Protein AF-S0G4G0-F1 (afdb_monomer_lite)

pLDDT: mean 76.52, std 15.81, range [44.81, 96.12]

Secondary structure (DSSP, 8-state):
---HHHHHHHHHHHHT-GGGGPEEEEEE-TTSPPPEEEEEEEEET----TTS-----TTEEEEEEEE---SS--TTS---EEEEEEETTTS-S--TT-EEEETTEEEEEEEE---

Structure (mmCIF, N/CA/C/O backbone):
data_AF-S0G4G0-F1
#
_entry.id   AF-S0G4G0-F1
#
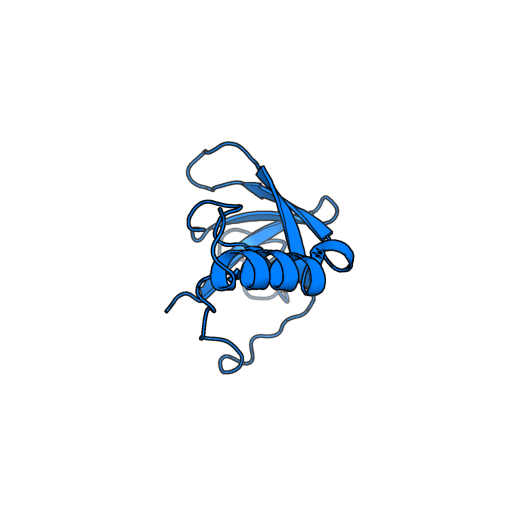loop_
_atom_site.group_PDB
_atom_site.id
_atom_site.type_symbol
_atom_site.label_atom_id
_atom_site.label_alt_id
_atom_site.label_comp_id
_atom_site.label_asym_id
_atom_site.label_entity_id
_atom_site.label_seq_id
_atom_site.pdbx_PDB_ins_code
_atom_site.Cartn_x
_atom_site.Cartn_y
_atom_site.Cartn_z
_atom_site.occupancy
_atom_site.B_iso_or_equiv
_atom_site.auth_seq_id
_atom_site.auth_comp_id
_atom_site.auth_asym_id
_atom_site.auth_atom_id
_atom_site.pdbx_PDB_model_num
ATOM 1 N N . MET 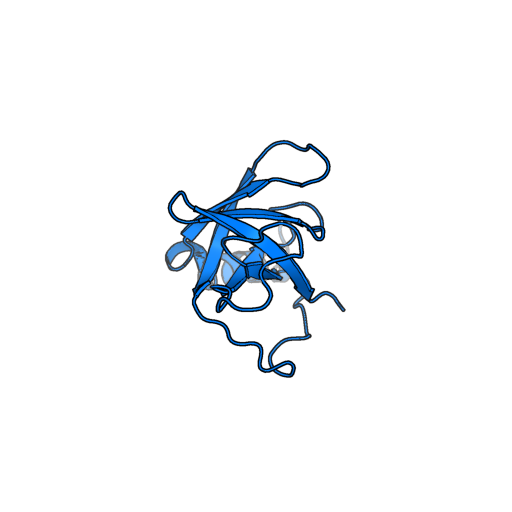A 1 1 ? -26.631 2.347 25.047 1.00 54.78 1 MET A N 1
ATOM 2 C CA . MET A 1 1 ? -25.494 2.506 25.974 1.00 54.78 1 MET A CA 1
ATOM 3 C C . MET A 1 1 ? -24.354 1.708 25.389 1.00 54.78 1 MET A C 1
ATOM 5 O O . MET A 1 1 ? -24.471 0.492 25.351 1.00 54.78 1 MET A O 1
ATOM 9 N N . THR A 1 2 ? -23.330 2.378 24.870 1.00 65.75 2 THR A N 1
ATOM 10 C CA . THR A 1 2 ? -22.043 1.736 24.590 1.00 65.75 2 THR A CA 1
ATOM 11 C C . THR A 1 2 ? -21.446 1.284 25.916 1.00 65.75 2 THR A C 1
ATOM 13 O O . THR A 1 2 ? -21.584 1.955 26.944 1.00 65.75 2 THR A O 1
ATOM 16 N N . THR A 1 3 ? -20.868 0.093 25.934 1.00 85.62 3 THR A N 1
ATOM 17 C CA . THR A 1 3 ? -20.201 -0.423 27.127 1.00 85.62 3 THR A CA 1
ATOM 18 C C . THR A 1 3 ? -18.926 0.375 27.389 1.00 85.62 3 THR A C 1
ATOM 20 O O . THR A 1 3 ? -18.316 0.917 26.471 1.00 85.62 3 THR A O 1
ATOM 23 N N . PHE A 1 4 ? -18.478 0.421 28.646 1.00 80.25 4 PHE A N 1
ATOM 24 C CA . PHE A 1 4 ? -17.215 1.071 29.018 1.00 80.25 4 PHE A CA 1
ATOM 25 C C . PHE A 1 4 ? -16.028 0.581 28.168 1.00 80.25 4 PHE A C 1
ATOM 27 O O . PHE A 1 4 ? -15.158 1.364 27.804 1.00 80.25 4 PHE A O 1
ATOM 34 N N . LYS A 1 5 ? -16.035 -0.701 27.783 1.00 79.06 5 LYS A N 1
ATOM 35 C CA . LYS A 1 5 ? -15.021 -1.300 26.911 1.00 79.06 5 LYS A CA 1
ATOM 36 C C . LYS A 1 5 ? -15.055 -0.735 25.484 1.00 79.06 5 LYS A C 1
ATOM 38 O O . LYS A 1 5 ? -14.002 -0.443 24.935 1.00 79.06 5 LYS A O 1
ATOM 43 N N . GLU A 1 6 ? -16.240 -0.567 24.900 1.00 80.12 6 GLU A N 1
ATOM 44 C CA . GLU A 1 6 ? -16.403 0.023 23.560 1.00 80.12 6 GLU A CA 1
ATOM 45 C C . GLU A 1 6 ? -16.025 1.507 23.551 1.00 80.12 6 GLU A C 1
ATOM 47 O O . GLU A 1 6 ? -15.373 1.969 22.620 1.00 80.12 6 GLU A O 1
ATOM 52 N N . GLN A 1 7 ? -16.377 2.234 24.617 1.00 79.31 7 GLN A N 1
ATOM 53 C CA . GLN A 1 7 ? -16.004 3.638 24.782 1.00 79.31 7 GLN A CA 1
ATOM 54 C C . GLN A 1 7 ? -14.482 3.802 24.905 1.00 79.31 7 GLN A C 1
ATOM 56 O O . GLN A 1 7 ? -13.902 4.627 24.213 1.00 79.31 7 GLN A O 1
ATOM 61 N N . MET A 1 8 ? -13.823 2.968 25.719 1.00 81.06 8 MET A N 1
ATOM 62 C CA . MET A 1 8 ? -12.362 2.982 25.837 1.00 81.06 8 MET A CA 1
ATOM 63 C C . MET A 1 8 ? -11.659 2.653 24.520 1.00 81.06 8 MET A C 1
ATOM 65 O O . MET A 1 8 ? -10.597 3.202 24.256 1.00 81.06 8 MET A O 1
ATOM 69 N N . GLN A 1 9 ? -12.215 1.751 23.710 1.00 73.00 9 GLN A N 1
ATOM 70 C CA . GLN A 1 9 ? -11.608 1.392 22.433 1.00 73.00 9 GLN A CA 1
ATOM 71 C C . GLN A 1 9 ? -11.713 2.535 21.418 1.00 73.00 9 GLN A C 1
ATOM 73 O O . GLN A 1 9 ? -10.710 2.877 20.806 1.00 73.00 9 GLN A O 1
ATOM 78 N N . LEU A 1 10 ? -12.872 3.194 21.334 1.00 71.06 10 LEU A N 1
ATOM 79 C CA . LEU A 1 10 ? -13.044 4.415 20.540 1.00 71.06 10 LEU A CA 1
ATOM 80 C C . LEU A 1 10 ? -12.107 5.540 20.990 1.00 71.06 10 LEU A C 1
ATOM 82 O O . LEU A 1 10 ? -11.496 6.199 20.156 1.00 71.06 10 LEU A O 1
ATOM 86 N N . ASP A 1 11 ? -11.972 5.748 22.299 1.00 68.88 11 ASP A N 1
ATOM 87 C CA . ASP A 1 11 ? -11.104 6.800 22.826 1.00 68.88 11 ASP A CA 1
ATOM 88 C C . ASP A 1 11 ? -9.626 6.492 22.525 1.00 68.88 11 ASP A C 1
ATOM 90 O O . ASP A 1 11 ? -8.887 7.375 22.095 1.00 68.88 11 ASP A O 1
ATOM 94 N N . LEU A 1 12 ? -9.186 5.238 22.682 1.00 70.12 12 LEU A N 1
ATOM 95 C CA . LEU A 1 12 ? -7.827 4.824 22.316 1.00 70.12 12 LEU A CA 1
ATOM 96 C C . LEU A 1 12 ? -7.573 4.945 20.807 1.00 70.12 12 LEU A C 1
ATOM 98 O O . LEU A 1 12 ? -6.496 5.396 20.427 1.00 70.12 12 LEU A O 1
ATOM 102 N N . ASP A 1 13 ? -8.550 4.616 19.960 1.00 63.50 13 ASP A N 1
ATOM 103 C CA . ASP A 1 13 ? -8.443 4.781 18.504 1.00 63.50 13 ASP A CA 1
ATOM 104 C C . ASP A 1 13 ? -8.250 6.256 18.110 1.00 63.50 13 ASP A C 1
ATOM 106 O O . ASP A 1 13 ? -7.511 6.544 17.174 1.00 63.50 13 ASP A O 1
ATOM 110 N N . VAL A 1 14 ? -8.845 7.199 18.855 1.00 63.81 14 VAL A N 1
ATOM 111 C CA . VAL A 1 14 ? -8.632 8.646 18.664 1.00 63.81 14 VAL A CA 1
ATOM 112 C C . V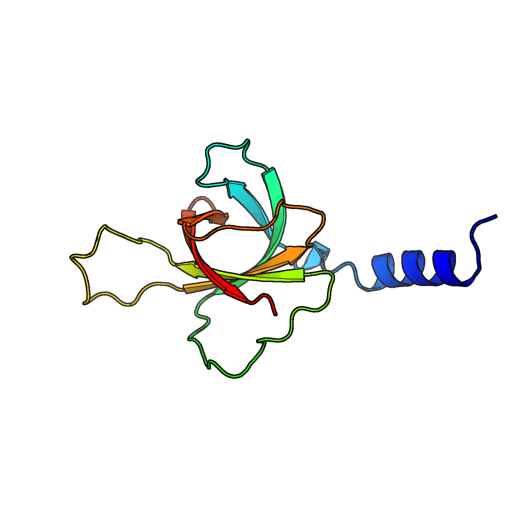AL A 1 14 ? -7.251 9.087 19.160 1.00 63.81 14 VAL A C 1
ATOM 114 O O . VAL A 1 14 ? -6.586 9.878 18.496 1.00 63.81 14 VAL A O 1
ATOM 117 N N . PHE A 1 15 ? -6.790 8.587 20.312 1.00 53.50 15 PHE A N 1
ATOM 118 C CA . PHE A 1 15 ? -5.473 8.945 20.864 1.00 53.50 15 PHE A CA 1
ATOM 119 C C . PHE A 1 15 ? -4.292 8.370 20.069 1.00 53.50 15 PHE A C 1
ATOM 121 O O . PHE A 1 15 ? -3.203 8.941 20.108 1.00 53.50 15 PHE A O 1
ATOM 128 N N . PHE A 1 16 ? -4.494 7.257 19.363 1.00 53.50 16 PHE A N 1
ATOM 129 C CA . PHE A 1 16 ? -3.498 6.635 18.488 1.00 53.50 16 PHE A CA 1
ATOM 130 C C . PHE A 1 16 ? -3.784 6.861 17.002 1.00 53.50 16 PHE A C 1
ATOM 132 O O . PHE A 1 16 ? -3.204 6.162 16.163 1.00 53.50 16 PHE A O 1
ATOM 139 N N . ASP A 1 17 ? -4.638 7.829 16.656 1.00 57.53 17 ASP A N 1
ATOM 140 C CA . ASP A 1 17 ? -4.848 8.206 15.265 1.00 57.53 17 ASP A CA 1
ATOM 141 C C . ASP A 1 17 ? -3.572 8.852 14.705 1.00 57.53 17 ASP A C 1
ATOM 143 O O . ASP A 1 17 ? -3.336 10.055 14.772 1.00 57.53 17 ASP A O 1
ATOM 147 N N . THR A 1 18 ? -2.712 8.003 14.150 1.00 58.22 18 THR A N 1
ATOM 148 C CA . THR A 1 18 ? -1.469 8.386 13.471 1.00 58.22 18 THR A CA 1
ATOM 149 C C . THR A 1 18 ? -1.726 9.056 12.117 1.00 58.22 18 THR A C 1
ATOM 151 O O . THR A 1 18 ? -0.781 9.250 11.353 1.00 58.22 18 THR A O 1
ATOM 154 N N . SER A 1 19 ? -2.976 9.440 11.813 1.00 57.59 19 SER A N 1
ATOM 155 C CA . SER A 1 19 ? -3.352 10.165 10.598 1.00 57.59 19 SER A CA 1
ATOM 156 C C . SER A 1 19 ? -2.564 11.461 10.391 1.00 57.59 19 SER A C 1
ATOM 158 O O . SER A 1 19 ? -2.317 11.825 9.245 1.00 57.59 19 SER A O 1
ATOM 160 N N . GLU A 1 20 ? -2.079 12.112 11.457 1.00 60.53 20 GLU A N 1
ATOM 161 C CA . GLU A 1 20 ? -1.201 13.290 11.345 1.00 60.53 20 GLU A CA 1
ATOM 162 C C . GLU A 1 20 ? 0.180 12.977 10.735 1.00 60.53 20 GLU A C 1
ATOM 164 O O . GLU A 1 20 ? 0.808 13.843 10.128 1.00 60.53 20 GLU A O 1
ATOM 169 N N . PHE A 1 21 ? 0.638 11.728 10.856 1.00 68.38 21 PHE A N 1
ATOM 170 C CA . PHE A 1 21 ? 1.865 11.215 10.241 1.00 68.38 21 PHE A CA 1
ATOM 171 C C . PHE A 1 21 ? 1.579 10.413 8.966 1.00 68.38 21 PHE A C 1
ATOM 173 O O . PHE A 1 21 ? 2.510 9.911 8.331 1.00 68.38 21 PHE A O 1
ATOM 180 N N . ALA A 1 22 ? 0.303 10.259 8.600 1.00 77.81 22 ALA A N 1
ATOM 181 C CA . ALA A 1 22 ? -0.106 9.504 7.434 1.00 77.81 22 ALA A CA 1
ATOM 182 C C . ALA A 1 22 ? -0.128 10.393 6.187 1.00 77.81 22 ALA A C 1
ATOM 184 O O . ALA A 1 22 ? -0.688 11.488 6.158 1.00 77.81 22 ALA A O 1
ATOM 185 N N . THR A 1 23 ? 0.449 9.880 5.111 1.00 86.00 23 THR A N 1
ATOM 186 C CA . THR A 1 23 ? 0.333 10.447 3.774 1.00 86.00 23 THR A CA 1
ATOM 187 C C . THR A 1 23 ? -0.938 9.920 3.116 1.00 86.00 23 THR A C 1
ATOM 189 O O . THR A 1 23 ? -1.259 8.736 3.211 1.00 86.00 23 THR A O 1
ATOM 192 N N . SER A 1 24 ? -1.669 10.795 2.428 1.00 91.44 24 SER A N 1
ATOM 193 C CA . SER A 1 24 ? -2.797 10.382 1.592 1.00 91.44 24 SER A CA 1
ATOM 194 C C . SER A 1 24 ? -2.269 9.695 0.334 1.00 91.44 24 SER A C 1
ATOM 196 O O . SER A 1 24 ? -1.570 10.320 -0.466 1.00 91.44 24 SER A O 1
ATOM 198 N N . VAL A 1 25 ? -2.583 8.412 0.166 1.00 93.12 25 VAL A N 1
ATOM 199 C CA . VAL A 1 25 ? -2.154 7.600 -0.979 1.00 93.12 25 VAL A CA 1
ATOM 200 C C . VAL A 1 25 ? -3.363 7.029 -1.704 1.00 93.12 25 VAL A C 1
ATOM 202 O O . VAL A 1 25 ? -4.422 6.831 -1.111 1.00 93.12 25 VAL A O 1
ATOM 205 N N . VAL A 1 26 ? -3.212 6.735 -2.994 1.00 96.12 26 VAL A N 1
ATOM 206 C CA . VAL A 1 26 ? -4.282 6.112 -3.787 1.00 96.12 26 VAL A CA 1
ATOM 207 C C . VAL A 1 26 ? -3.956 4.647 -4.016 1.00 96.12 26 VAL A C 1
ATOM 209 O O . VAL A 1 26 ? -3.039 4.332 -4.769 1.00 96.12 26 VAL A O 1
ATOM 212 N N . TYR A 1 27 ? -4.714 3.757 -3.390 1.00 94.81 27 TYR A N 1
ATOM 213 C CA . TYR A 1 27 ? -4.647 2.320 -3.626 1.00 94.81 27 TYR A CA 1
ATOM 214 C C . TYR A 1 27 ? -5.467 1.944 -4.867 1.00 94.81 27 TYR A C 1
ATOM 216 O O . TYR A 1 27 ? -6.615 2.364 -4.999 1.00 94.81 27 TYR A O 1
ATOM 224 N N . THR A 1 28 ? -4.893 1.154 -5.775 1.00 95.25 28 THR A N 1
ATOM 225 C CA . THR A 1 28 ? -5.562 0.648 -6.984 1.00 95.25 28 THR A CA 1
ATOM 226 C C . THR A 1 28 ? -5.384 -0.872 -7.086 1.00 95.25 28 THR A C 1
ATOM 228 O O . THR A 1 28 ? -4.252 -1.340 -7.257 1.00 95.25 28 THR A O 1
ATOM 231 N N . PRO A 1 29 ? -6.473 -1.660 -7.012 1.00 93.06 29 PRO A N 1
ATOM 232 C CA . PRO A 1 29 ? -6.407 -3.109 -7.180 1.00 93.06 29 PRO A CA 1
ATOM 233 C C . PRO A 1 29 ? -6.003 -3.504 -8.605 1.00 93.06 29 PRO A C 1
ATOM 235 O O . PRO A 1 29 ? -6.600 -3.048 -9.582 1.00 93.06 29 PRO A O 1
ATOM 238 N N . ALA A 1 30 ? -5.068 -4.443 -8.746 1.00 88.69 30 ALA A N 1
ATOM 239 C CA . ALA A 1 30 ? -4.676 -4.996 -10.044 1.00 88.69 30 ALA A CA 1
ATOM 240 C C . ALA A 1 30 ? -5.792 -5.827 -10.701 1.00 88.69 30 ALA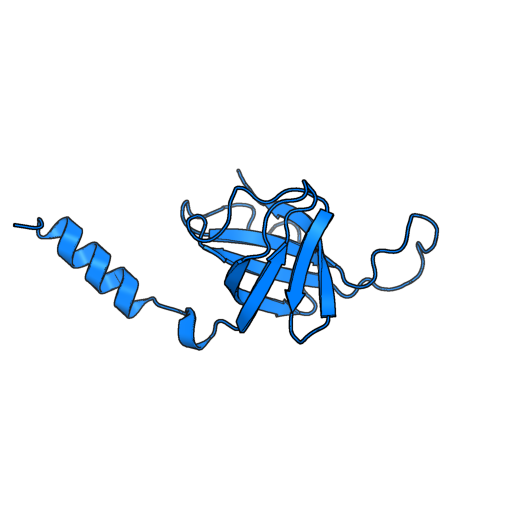 A C 1
ATOM 242 O O . ALA A 1 30 ? -5.782 -6.040 -11.913 1.00 88.69 30 ALA A O 1
ATOM 243 N N . SER A 1 31 ? -6.765 -6.289 -9.912 1.00 87.69 31 SER A N 1
ATOM 244 C CA . SER A 1 31 ? -7.943 -7.029 -10.374 1.00 87.69 31 SER A CA 1
ATOM 245 C C . SER A 1 31 ? -8.978 -6.167 -11.113 1.00 87.69 31 SER A C 1
ATOM 247 O O . SER A 1 31 ? -9.936 -6.721 -11.649 1.00 87.69 31 SER A O 1
ATOM 249 N N . GLY A 1 32 ? -8.784 -4.841 -11.181 1.00 80.50 32 GLY A N 1
ATOM 250 C CA . GLY A 1 32 ? -9.672 -3.921 -11.900 1.00 80.50 32 GLY A CA 1
ATOM 251 C C . GLY A 1 32 ? -10.792 -3.314 -11.050 1.00 80.50 32 GLY A C 1
ATOM 252 O O . GLY A 1 32 ? -11.865 -3.039 -11.581 1.00 80.50 32 GLY A O 1
ATOM 253 N N . GLY A 1 33 ? -10.564 -3.135 -9.745 1.00 82.62 33 GLY A N 1
ATOM 254 C CA . GLY A 1 33 ? -11.470 -2.402 -8.854 1.00 82.62 33 GLY A CA 1
ATOM 255 C C . GLY A 1 33 ? -11.266 -0.883 -8.897 1.00 82.62 33 GLY A C 1
ATOM 256 O O . GLY A 1 33 ? -10.289 -0.393 -9.466 1.00 82.62 33 GLY A O 1
ATOM 257 N N . ASP A 1 34 ? -12.183 -0.147 -8.266 1.00 90.56 34 ASP A N 1
ATOM 258 C CA . ASP A 1 34 ? -12.072 1.307 -8.136 1.00 90.56 34 ASP A CA 1
ATOM 259 C C . ASP A 1 34 ? -10.882 1.693 -7.253 1.00 90.56 34 ASP A C 1
ATOM 261 O O . ASP A 1 34 ? -10.586 1.048 -6.242 1.00 90.56 34 ASP A O 1
ATOM 265 N N . ALA A 1 35 ? -10.203 2.771 -7.638 1.00 92.75 35 ALA A N 1
ATOM 266 C CA . ALA A 1 35 ? -9.126 3.335 -6.845 1.00 92.75 35 ALA A CA 1
ATOM 267 C C . ALA A 1 35 ? -9.686 4.009 -5.582 1.00 92.75 35 ALA A C 1
ATOM 269 O O . ALA A 1 35 ? -10.670 4.749 -5.646 1.00 92.75 35 ALA A O 1
ATOM 270 N N . VAL A 1 36 ? -9.041 3.781 -4.438 1.00 93.94 36 VAL A N 1
ATOM 271 C CA . VAL A 1 36 ? -9.467 4.305 -3.135 1.00 93.94 36 VAL A CA 1
ATOM 272 C C . VAL A 1 36 ? -8.348 5.135 -2.525 1.00 93.94 36 VAL A C 1
ATOM 274 O O . VAL A 1 36 ? -7.206 4.689 -2.426 1.00 93.94 36 VAL A O 1
ATOM 277 N N . THR A 1 37 ? -8.683 6.346 -2.089 1.00 94.50 37 THR A N 1
ATOM 278 C CA . THR A 1 37 ? -7.761 7.205 -1.342 1.00 94.50 37 THR A CA 1
ATOM 279 C C . THR A 1 37 ? -7.785 6.822 0.130 1.00 94.50 37 THR A C 1
ATOM 281 O O . THR A 1 37 ? -8.839 6.881 0.765 1.00 94.50 37 THR A O 1
ATOM 284 N N . VAL A 1 38 ? -6.629 6.452 0.676 1.00 90.81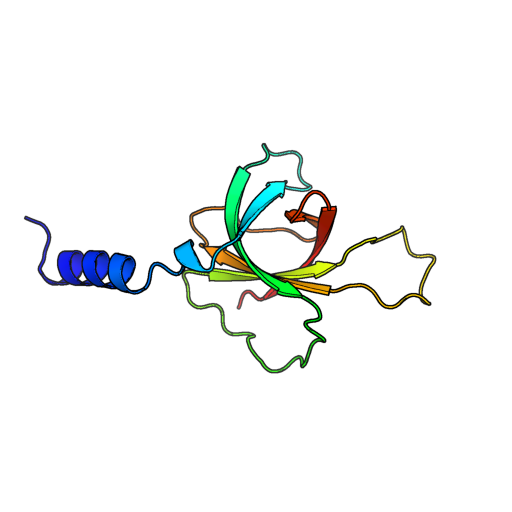 38 VAL A N 1
ATOM 285 C CA . VAL A 1 38 ? -6.483 6.004 2.064 1.00 90.81 38 VAL A CA 1
ATOM 286 C C . VAL A 1 38 ? -5.289 6.681 2.737 1.00 90.81 38 VAL A C 1
ATOM 288 O O . VAL A 1 38 ? -4.295 6.977 2.071 1.00 90.81 38 VAL A O 1
ATOM 291 N N . PRO A 1 39 ? -5.351 6.941 4.052 1.00 91.12 39 PRO A N 1
ATOM 292 C CA . PRO A 1 39 ? -4.176 7.345 4.809 1.00 91.12 39 PRO A CA 1
ATOM 293 C C . PRO A 1 39 ? -3.209 6.162 4.946 1.00 91.12 39 PRO A C 1
ATOM 295 O O . PRO A 1 39 ? -3.610 5.051 5.298 1.00 91.12 39 PRO A O 1
ATOM 298 N N . ALA A 1 40 ? -1.926 6.403 4.691 1.00 90.31 40 ALA A N 1
ATOM 299 C CA . ALA A 1 40 ? -0.868 5.413 4.841 1.00 90.31 40 ALA A CA 1
ATOM 300 C C . ALA A 1 40 ? 0.369 6.000 5.517 1.00 90.31 40 ALA A C 1
ATOM 302 O O . ALA A 1 40 ? 0.759 7.132 5.246 1.00 90.31 40 ALA A O 1
ATOM 303 N N . ILE A 1 41 ? 1.052 5.194 6.326 1.00 88.25 41 ILE A N 1
ATOM 304 C CA . ILE A 1 41 ? 2.427 5.498 6.734 1.00 88.25 41 ILE A CA 1
ATOM 305 C C . ILE A 1 41 ? 3.353 4.898 5.677 1.00 88.25 41 ILE A C 1
ATOM 307 O O . ILE A 1 41 ? 3.299 3.690 5.426 1.00 88.25 41 ILE A O 1
ATOM 311 N N . VAL A 1 42 ? 4.190 5.738 5.068 1.00 88.56 42 VAL A N 1
ATOM 312 C CA . VAL A 1 42 ? 5.127 5.345 4.009 1.00 88.56 42 VAL A CA 1
ATOM 313 C C . VAL A 1 42 ? 6.558 5.501 4.509 1.00 88.56 42 VAL A C 1
ATOM 315 O O . VAL A 1 42 ? 6.977 6.594 4.881 1.00 88.56 42 VAL A O 1
ATOM 318 N N . ASP A 1 43 ? 7.308 4.404 4.503 1.00 87.69 43 ASP A N 1
ATOM 319 C CA . ASP A 1 43 ? 8.717 4.372 4.893 1.00 87.69 43 ASP A CA 1
ATOM 320 C C . ASP A 1 43 ? 9.589 4.017 3.680 1.00 87.69 43 ASP A C 1
ATOM 322 O O . ASP A 1 43 ? 9.599 2.875 3.208 1.00 87.69 43 ASP A O 1
ATOM 326 N N . TYR A 1 44 ? 10.267 5.027 3.132 1.00 86.62 44 TYR A N 1
ATOM 327 C CA . TYR A 1 44 ? 11.102 4.914 1.938 1.00 86.62 44 TYR A CA 1
ATOM 328 C C . TYR A 1 44 ? 12.478 4.324 2.255 1.00 86.62 44 TYR A C 1
ATOM 330 O O . TYR A 1 44 ? 13.112 4.659 3.250 1.00 86.62 44 TYR A O 1
ATOM 338 N N . GLY A 1 45 ? 13.003 3.496 1.351 1.00 73.50 45 GLY A N 1
ATOM 339 C CA . GLY A 1 45 ? 14.323 2.888 1.524 1.00 73.50 45 GLY A CA 1
ATOM 340 C C . GLY A 1 45 ? 14.332 1.735 2.526 1.00 73.50 45 GLY A C 1
ATOM 341 O O . GLY A 1 45 ? 15.407 1.316 2.960 1.00 73.50 45 GLY A O 1
ATOM 342 N N . ALA A 1 46 ? 13.157 1.192 2.860 1.00 67.50 46 ALA A N 1
ATOM 343 C CA . ALA A 1 46 ? 13.021 -0.039 3.621 1.00 67.50 46 ALA A CA 1
ATOM 344 C C . ALA A 1 46 ? 13.742 -1.178 2.876 1.00 67.50 46 ALA A C 1
ATOM 346 O O . ALA A 1 46 ? 13.225 -1.781 1.930 1.00 67.50 46 ALA A O 1
ATOM 347 N N . THR A 1 47 ? 14.986 -1.439 3.275 1.00 60.66 47 THR A N 1
ATOM 348 C CA . THR A 1 47 ? 15.789 -2.561 2.791 1.00 60.66 47 THR A CA 1
ATOM 349 C C . THR A 1 47 ? 15.451 -3.740 3.681 1.00 60.66 47 THR A C 1
ATOM 351 O O . THR A 1 47 ? 15.693 -3.699 4.881 1.00 60.66 47 THR A O 1
ATOM 354 N N . GLY A 1 48 ? 14.795 -4.757 3.122 1.00 54.69 48 GLY A N 1
ATOM 355 C CA . GLY A 1 48 ? 14.256 -5.874 3.889 1.00 54.69 48 GLY A CA 1
ATOM 356 C C . GLY A 1 48 ? 15.295 -6.542 4.793 1.00 54.69 48 GLY A C 1
ATOM 357 O O . GLY A 1 48 ? 15.979 -7.475 4.378 1.00 54.69 48 GLY A O 1
ATOM 358 N N . ARG A 1 49 ? 15.360 -6.134 6.063 1.00 49.59 49 ARG A N 1
ATOM 359 C CA . ARG A 1 49 ? 15.683 -7.059 7.143 1.00 49.59 49 ARG A CA 1
ATOM 360 C C . ARG A 1 49 ? 14.440 -7.910 7.338 1.00 49.59 49 ARG A C 1
ATOM 362 O O . ARG A 1 49 ? 13.462 -7.477 7.932 1.00 49.59 49 ARG A O 1
ATOM 369 N N . MET A 1 50 ? 14.495 -9.115 6.778 1.00 48.69 50 MET A N 1
ATOM 370 C CA . MET A 1 50 ? 13.421 -10.115 6.707 1.00 48.69 50 MET A CA 1
ATOM 371 C C . MET A 1 50 ? 12.873 -10.609 8.067 1.00 48.69 50 MET A C 1
ATOM 373 O O . MET A 1 50 ? 12.030 -11.509 8.083 1.00 48.69 50 MET A O 1
ATOM 377 N N . ASP A 1 51 ? 13.310 -10.018 9.181 1.00 50.00 51 ASP A N 1
ATOM 378 C CA . ASP A 1 51 ? 12.987 -10.441 10.546 1.00 50.00 51 ASP A CA 1
ATOM 379 C C . ASP A 1 51 ? 12.207 -9.385 11.350 1.00 50.00 51 ASP A C 1
ATOM 381 O O . ASP A 1 51 ? 11.637 -9.706 12.391 1.00 50.00 51 ASP A O 1
ATOM 385 N N . GLU A 1 52 ? 12.100 -8.144 10.863 1.00 46.22 52 GLU A N 1
ATOM 386 C CA . GLU A 1 52 ? 11.316 -7.092 11.517 1.00 46.22 52 GLU A CA 1
ATOM 387 C C . GLU A 1 52 ? 9.920 -7.013 10.880 1.00 46.22 52 GLU A C 1
ATOM 389 O O . GLU A 1 52 ? 9.690 -6.286 9.919 1.00 46.22 52 GLU A O 1
ATOM 394 N N . GLY A 1 53 ? 8.958 -7.772 11.414 1.00 44.81 53 GLY A N 1
ATOM 395 C CA . GLY A 1 53 ? 7.540 -7.445 11.204 1.00 44.81 53 GLY A CA 1
ATOM 396 C C . GLY A 1 53 ? 6.682 -8.430 10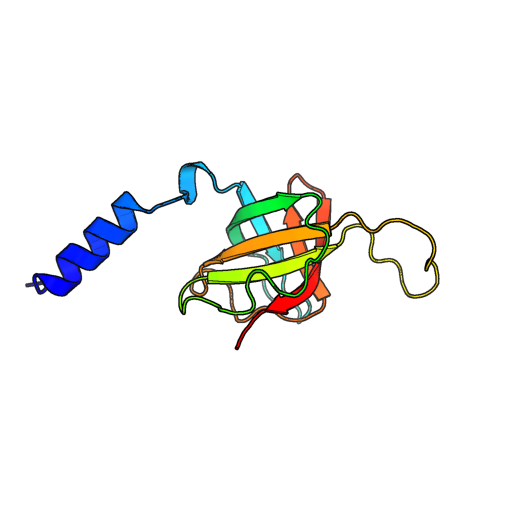.409 1.00 44.81 53 GLY A C 1
ATOM 397 O O . GLY A 1 53 ? 5.693 -8.007 9.813 1.00 44.81 53 GLY A O 1
ATOM 398 N N . LYS A 1 54 ? 6.959 -9.741 10.484 1.00 45.03 54 LYS A N 1
ATOM 399 C CA . LYS A 1 54 ? 6.027 -10.810 10.040 1.00 45.03 54 LYS A CA 1
ATOM 400 C C . LYS A 1 54 ? 4.742 -10.930 10.877 1.00 45.03 54 LYS A C 1
ATOM 402 O O . LYS A 1 54 ? 4.017 -11.913 10.764 1.00 45.03 54 LYS A O 1
ATOM 407 N N . GLU A 1 55 ? 4.474 -9.979 11.756 1.00 48.75 55 GLU A N 1
ATOM 408 C CA . GLU A 1 55 ? 3.384 -10.064 12.716 1.00 48.75 55 GLU A CA 1
ATOM 409 C C . GLU A 1 55 ? 2.387 -8.952 12.436 1.00 48.75 55 GLU A C 1
ATOM 411 O O . GLU A 1 55 ? 2.511 -7.874 13.005 1.00 48.75 55 GLU A O 1
ATOM 416 N N . SER A 1 56 ? 1.429 -9.163 11.523 1.00 53.97 56 SER A N 1
ATOM 417 C CA . SER A 1 56 ? 0.301 -8.233 11.399 1.00 53.97 56 SER A CA 1
ATOM 418 C C . SER A 1 56 ? -0.353 -8.097 12.772 1.00 53.97 56 SER A C 1
ATOM 420 O O . SER A 1 56 ? -0.740 -9.111 13.357 1.00 53.97 56 SER A O 1
ATOM 422 N N . ASP A 1 57 ? -0.518 -6.875 13.278 1.00 61.41 57 ASP A N 1
ATOM 423 C CA . ASP A 1 57 ? -1.643 -6.688 14.187 1.00 61.41 57 ASP A CA 1
ATOM 424 C C . ASP A 1 57 ? -2.911 -6.873 13.331 1.00 61.41 57 ASP A C 1
ATOM 426 O O . ASP A 1 57 ? -2.885 -6.668 12.113 1.00 61.41 57 ASP A O 1
ATOM 430 N N . GLY A 1 58 ? -4.015 -7.340 13.906 1.00 68.50 58 GLY A N 1
ATOM 431 C CA . GLY A 1 58 ? -5.239 -7.607 13.140 1.00 68.50 58 GLY A CA 1
ATOM 432 C C . GLY A 1 58 ? -5.845 -6.380 12.436 1.00 68.50 58 GLY A C 1
ATOM 433 O O . GLY A 1 58 ? -6.898 -6.519 11.820 1.00 68.50 58 GLY A O 1
ATOM 434 N N . TYR A 1 59 ? -5.213 -5.205 12.519 1.00 74.25 59 TYR A N 1
ATOM 435 C CA . TYR A 1 59 ? -5.742 -3.911 12.113 1.00 74.25 59 TYR A CA 1
ATOM 436 C C . TYR A 1 59 ? -4.945 -3.240 10.987 1.00 74.25 59 TYR A C 1
ATOM 438 O O . TYR A 1 59 ? -5.506 -2.374 10.319 1.00 74.25 59 TYR A O 1
ATOM 446 N N . VAL A 1 60 ? -3.691 -3.632 10.723 1.00 82.19 60 VAL A N 1
ATOM 447 C CA . VAL A 1 60 ? -2.818 -2.975 9.731 1.00 82.19 60 VAL A CA 1
ATOM 448 C C . VAL A 1 60 ? -2.247 -3.953 8.697 1.00 82.19 60 VAL A C 1
ATOM 450 O O . VAL A 1 60 ? -1.646 -4.976 9.028 1.00 82.19 60 VAL A O 1
ATOM 453 N N . TRP A 1 61 ? -2.373 -3.599 7.418 1.00 85.44 61 TRP A N 1
ATOM 454 C CA . TRP A 1 61 ? -1.619 -4.192 6.315 1.00 85.44 61 TRP A CA 1
ATOM 455 C C . TRP A 1 61 ? -0.197 -3.640 6.284 1.00 85.44 61 TRP A C 1
ATOM 457 O O . TRP A 1 61 ? -0.009 -2.427 6.344 1.00 85.44 61 TRP A O 1
ATOM 467 N N . ARG A 1 62 ? 0.806 -4.515 6.134 1.00 86.88 62 ARG A N 1
ATOM 468 C CA . ARG A 1 62 ? 2.203 -4.130 5.880 1.00 86.88 62 ARG A CA 1
ATOM 469 C C . ARG A 1 62 ? 2.631 -4.637 4.509 1.00 86.88 62 ARG A C 1
ATOM 471 O O . ARG A 1 62 ? 2.656 -5.845 4.277 1.00 86.88 62 ARG A O 1
ATOM 478 N N . LEU A 1 63 ? 2.926 -3.703 3.609 1.00 87.31 63 LEU A N 1
ATOM 479 C CA . LEU A 1 63 ? 3.087 -3.965 2.181 1.00 87.31 63 LEU A CA 1
ATOM 480 C C . LEU A 1 63 ? 4.440 -3.452 1.707 1.00 87.31 63 LEU A C 1
ATOM 482 O O . LEU A 1 63 ? 4.731 -2.262 1.821 1.00 87.31 63 LEU A O 1
ATOM 486 N N . MET A 1 64 ? 5.259 -4.338 1.148 1.00 88.12 64 MET A N 1
ATOM 487 C CA . MET A 1 64 ? 6.481 -3.925 0.470 1.00 88.12 64 MET A CA 1
ATOM 488 C C . MET A 1 64 ? 6.130 -3.499 -0.947 1.00 88.12 64 MET A C 1
ATOM 490 O O . MET A 1 64 ? 5.692 -4.318 -1.760 1.00 88.12 64 MET A O 1
ATOM 494 N N . CYS A 1 65 ? 6.355 -2.230 -1.255 1.00 88.69 65 CYS A N 1
ATOM 495 C CA . CYS A 1 65 ? 6.102 -1.660 -2.564 1.00 88.69 65 CYS A CA 1
ATOM 496 C C . CYS A 1 65 ? 7.417 -1.279 -3.244 1.00 88.69 65 CYS A C 1
ATOM 498 O O . CYS A 1 65 ? 8.355 -0.830 -2.592 1.00 88.69 65 CYS A O 1
ATOM 500 N N . ALA A 1 66 ? 7.489 -1.438 -4.561 1.00 87.94 66 ALA A N 1
ATOM 501 C CA . ALA A 1 66 ? 8.655 -1.066 -5.350 1.00 87.94 66 ALA A CA 1
ATOM 502 C C . ALA A 1 66 ? 8.268 -0.117 -6.485 1.00 87.94 66 ALA A C 1
ATOM 504 O O . ALA A 1 66 ? 7.262 -0.324 -7.171 1.00 87.94 66 ALA A O 1
ATOM 505 N N . LYS A 1 67 ? 9.094 0.903 -6.711 1.00 85.44 67 LYS A N 1
ATOM 506 C CA . LYS A 1 67 ? 8.961 1.818 -7.846 1.00 85.44 67 LYS A CA 1
ATOM 507 C C . LYS A 1 67 ? 9.651 1.241 -9.081 1.00 85.44 67 LYS A C 1
ATOM 509 O O . LYS A 1 67 ? 10.704 0.609 -8.991 1.00 85.44 67 LYS A O 1
ATOM 514 N N . GLY A 1 68 ? 9.072 1.486 -10.258 1.00 69.62 68 GLY A N 1
ATOM 515 C CA . GLY A 1 68 ? 9.721 1.168 -11.532 1.00 69.62 68 GLY A CA 1
ATOM 516 C C . GLY A 1 68 ? 9.859 -0.330 -11.815 1.00 69.62 68 GLY A C 1
ATOM 517 O O . GLY A 1 68 ? 10.834 -0.738 -12.448 1.00 69.62 68 GLY A O 1
ATOM 518 N N . VAL A 1 69 ? 8.895 -1.148 -11.370 1.00 61.44 69 VAL A N 1
ATOM 519 C CA . VAL A 1 69 ? 8.820 -2.580 -11.703 1.00 61.44 69 VAL A CA 1
ATOM 520 C C . VAL A 1 69 ? 8.594 -2.731 -13.212 1.00 61.44 69 VAL A C 1
ATOM 522 O O . VAL A 1 69 ? 7.471 -2.795 -13.702 1.00 61.44 69 VAL A O 1
ATOM 525 N N . ARG A 1 70 ? 9.683 -2.731 -13.981 1.00 56.94 70 ARG A N 1
ATOM 526 C CA . ARG A 1 70 ? 9.672 -3.095 -15.400 1.00 56.94 70 ARG A CA 1
ATOM 527 C C . ARG A 1 70 ? 9.577 -4.618 -15.538 1.00 56.94 70 ARG A C 1
ATOM 529 O O . ARG A 1 70 ? 10.071 -5.327 -14.659 1.00 56.94 70 ARG A O 1
ATOM 536 N N . PRO A 1 71 ? 8.986 -5.128 -16.633 1.00 51.50 71 PRO A N 1
ATOM 537 C CA . PRO A 1 71 ? 8.931 -6.561 -16.898 1.00 51.50 71 PRO A CA 1
ATOM 538 C C . PRO A 1 71 ? 10.346 -7.154 -16.955 1.00 51.50 71 PRO A C 1
ATOM 540 O O . PRO A 1 71 ? 11.132 -6.779 -17.818 1.00 51.50 71 PRO A O 1
ATOM 543 N N . ASP A 1 72 ? 10.636 -8.026 -15.986 1.00 49.28 72 ASP A N 1
ATOM 544 C CA . ASP A 1 72 ? 11.623 -9.116 -15.839 1.00 49.28 72 ASP A CA 1
ATOM 545 C C . ASP A 1 72 ? 13.074 -9.005 -16.365 1.00 49.28 72 ASP A C 1
ATOM 547 O O . ASP A 1 72 ? 13.905 -9.843 -16.002 1.00 49.28 72 ASP A O 1
ATOM 551 N N . PHE A 1 73 ? 13.445 -7.995 -17.153 1.00 46.84 73 PHE A N 1
ATOM 552 C CA . PHE A 1 73 ? 14.717 -7.956 -17.886 1.00 46.84 73 PHE A CA 1
ATOM 553 C C . PHE A 1 73 ? 15.793 -7.040 -17.283 1.00 46.84 73 PHE A C 1
ATOM 555 O O . PHE A 1 73 ? 16.924 -7.035 -17.762 1.00 46.84 73 PHE A O 1
ATOM 562 N N . ASP A 1 74 ? 15.485 -6.293 -16.219 1.00 50.50 74 ASP A N 1
ATOM 563 C CA . ASP A 1 74 ? 16.385 -5.275 -15.654 1.00 50.50 74 ASP A CA 1
ATOM 564 C C . ASP A 1 74 ? 16.808 -5.630 -14.215 1.00 50.50 74 ASP A C 1
ATOM 566 O O . ASP A 1 74 ? 16.474 -4.958 -13.240 1.00 50.50 74 ASP A O 1
ATOM 570 N N . ARG A 1 75 ? 17.529 -6.751 -14.063 1.00 52.28 75 ARG A N 1
ATOM 571 C CA . ARG A 1 75 ? 18.024 -7.273 -12.765 1.00 52.28 75 ARG A CA 1
ATOM 572 C C . ARG A 1 75 ? 19.128 -6.413 -12.116 1.00 52.28 75 ARG A C 1
ATOM 574 O O . ARG A 1 75 ? 19.699 -6.835 -11.116 1.00 52.28 75 ARG A O 1
ATOM 581 N N . GLY A 1 76 ? 19.465 -5.254 -12.689 1.00 46.56 76 GLY A N 1
ATOM 582 C CA . GLY A 1 76 ? 20.660 -4.480 -12.334 1.00 46.56 76 GLY A CA 1
ATOM 583 C C . GLY A 1 76 ? 20.426 -3.135 -11.641 1.00 46.56 76 GLY A C 1
ATOM 584 O O . GLY A 1 76 ? 21.398 -2.543 -11.178 1.00 46.56 76 GLY A O 1
ATOM 585 N N . ARG A 1 77 ? 19.189 -2.626 -11.555 1.00 52.84 77 ARG A N 1
ATOM 586 C CA . ARG A 1 77 ? 18.908 -1.365 -10.844 1.00 52.84 77 ARG A CA 1
ATOM 587 C C . ARG A 1 77 ? 18.391 -1.620 -9.434 1.00 52.84 77 ARG A C 1
ATOM 589 O O . ARG A 1 77 ? 17.517 -2.460 -9.227 1.00 52.84 77 ARG A O 1
ATOM 596 N N . VAL A 1 78 ? 18.930 -0.855 -8.482 1.00 55.19 78 VAL A N 1
ATOM 597 C CA . VAL A 1 78 ? 18.400 -0.729 -7.121 1.00 55.19 78 VAL A CA 1
ATOM 598 C C . VAL A 1 78 ? 16.928 -0.347 -7.248 1.00 55.19 78 VAL A C 1
ATOM 600 O O . VAL A 1 78 ? 16.610 0.723 -7.763 1.00 55.19 78 VAL A O 1
ATOM 603 N N . ARG A 1 79 ? 16.031 -1.257 -6.863 1.00 65.62 79 ARG A N 1
ATOM 604 C CA . ARG A 1 79 ? 14.606 -0.944 -6.758 1.00 65.62 79 ARG A CA 1
ATOM 605 C C . ARG A 1 79 ? 14.465 0.029 -5.598 1.00 65.62 79 ARG A C 1
ATOM 607 O O . ARG A 1 79 ? 14.876 -0.301 -4.490 1.00 65.62 79 ARG A O 1
ATOM 614 N N . GLU A 1 80 ? 13.919 1.211 -5.851 1.00 83.19 80 GLU A N 1
ATOM 615 C CA . GLU A 1 80 ? 13.422 2.036 -4.754 1.00 83.19 80 GLU A CA 1
ATOM 616 C C . GLU A 1 80 ? 12.268 1.264 -4.116 1.00 83.19 80 GLU A C 1
ATOM 618 O O . GLU A 1 80 ? 11.306 0.898 -4.799 1.00 83.19 80 GLU A O 1
ATOM 623 N N . THR A 1 81 ? 12.410 0.948 -2.834 1.00 85.44 81 THR A N 1
ATOM 624 C CA . THR A 1 81 ? 11.412 0.226 -2.048 1.00 85.44 81 THR A CA 1
ATOM 625 C C . THR A 1 81 ? 10.784 1.149 -1.018 1.00 85.44 81 THR A C 1
ATOM 627 O O . THR A 1 81 ? 11.427 2.075 -0.521 1.00 85.44 81 THR A O 1
ATOM 630 N N . ALA A 1 82 ? 9.523 0.891 -0.699 1.00 87.81 82 ALA A N 1
ATOM 631 C CA . ALA A 1 82 ? 8.795 1.561 0.360 1.00 87.81 82 ALA A CA 1
ATOM 632 C C . ALA A 1 82 ? 7.966 0.541 1.141 1.00 87.81 82 ALA A C 1
ATOM 634 O O . ALA A 1 82 ? 7.287 -0.298 0.546 1.00 87.81 82 ALA A O 1
ATOM 635 N N . LEU A 1 83 ? 7.999 0.622 2.469 1.00 88.31 83 LEU A N 1
ATOM 636 C CA . LEU A 1 83 ? 7.055 -0.088 3.320 1.00 88.31 83 LEU A CA 1
ATOM 637 C C . LEU A 1 83 ? 5.816 0.791 3.497 1.00 88.31 83 LEU A C 1
ATOM 639 O O . LEU A 1 83 ? 5.891 1.872 4.075 1.00 88.31 83 LEU A O 1
ATOM 643 N N . VAL A 1 84 ? 4.679 0.309 3.008 1.00 89.12 84 VAL A N 1
ATOM 644 C CA . VAL A 1 84 ? 3.382 0.979 3.109 1.00 89.12 84 VAL A CA 1
ATOM 645 C C . VAL A 1 84 ? 2.563 0.290 4.195 1.00 89.12 84 VAL A C 1
ATOM 647 O O . VAL A 1 84 ? 2.358 -0.927 4.154 1.00 89.12 84 VAL A O 1
ATOM 650 N N . LYS A 1 85 ? 2.109 1.067 5.181 1.00 88.50 85 LYS A N 1
ATOM 651 C CA . LYS A 1 85 ? 1.228 0.604 6.257 1.00 88.50 85 LYS A CA 1
ATOM 652 C C . LYS A 1 85 ? -0.131 1.280 6.135 1.00 88.50 85 LYS A C 1
ATOM 654 O O . LYS A 1 85 ? -0.196 2.505 6.178 1.00 88.50 85 LYS A O 1
ATOM 659 N N . VAL A 1 86 ? -1.193 0.490 6.005 1.00 88.06 86 VAL A N 1
ATOM 660 C CA . VAL A 1 86 ? -2.581 0.971 5.854 1.00 88.06 86 VAL A CA 1
ATOM 661 C C . VAL A 1 86 ? -3.527 0.164 6.726 1.00 88.06 86 VAL A C 1
ATOM 663 O O . VAL A 1 86 ? -3.265 -1.007 6.999 1.00 88.06 86 VAL A O 1
ATOM 666 N N . ARG A 1 87 ? -4.636 0.759 7.171 1.00 85.62 87 ARG A N 1
ATOM 667 C CA . ARG A 1 87 ? -5.617 0.027 7.983 1.00 85.62 87 ARG A CA 1
ATOM 668 C C . ARG A 1 87 ? -6.347 -1.029 7.149 1.00 85.62 87 ARG A C 1
ATOM 670 O O . ARG A 1 87 ? -6.676 -0.798 5.984 1.00 85.62 87 ARG A O 1
ATOM 677 N N . LYS A 1 88 ? -6.617 -2.190 7.755 1.00 86.81 88 LYS A N 1
ATOM 678 C CA . LYS A 1 88 ? -7.241 -3.339 7.082 1.00 86.81 88 LYS A CA 1
ATOM 679 C C . LYS A 1 88 ? -8.682 -3.103 6.641 1.00 86.81 88 LYS A C 1
ATOM 681 O O . LYS A 1 88 ? -9.136 -3.765 5.721 1.00 86.81 88 LYS A O 1
ATOM 686 N N . ASP A 1 89 ? -9.397 -2.188 7.282 1.00 85.12 89 ASP A N 1
ATOM 687 C CA . ASP A 1 89 ? -10.782 -1.839 6.952 1.00 85.12 89 ASP A CA 1
ATOM 688 C C . ASP A 1 89 ? -10.899 -0.765 5.856 1.00 85.12 89 ASP A C 1
ATOM 690 O O . ASP A 1 89 ? -11.996 -0.526 5.358 1.00 85.12 89 ASP A O 1
ATOM 694 N N . GLN A 1 90 ? -9.794 -0.112 5.481 1.00 86.25 90 GLN A N 1
ATOM 695 C CA . GLN A 1 90 ? -9.786 0.970 4.490 1.00 86.25 90 GLN A CA 1
ATOM 696 C C . GLN A 1 90 ? -9.543 0.484 3.062 1.00 86.25 90 GLN A C 1
ATOM 698 O O . GLN A 1 90 ? -9.899 1.178 2.112 1.00 86.25 90 GLN A O 1
ATOM 703 N N . ILE A 1 91 ? -8.954 -0.700 2.905 1.00 87.81 91 ILE A N 1
ATOM 704 C CA . ILE A 1 91 ? -8.763 -1.348 1.610 1.00 87.81 91 ILE A CA 1
ATOM 705 C C . ILE A 1 91 ? -9.194 -2.815 1.692 1.00 87.81 91 ILE A C 1
ATOM 707 O O . ILE A 1 91 ? -9.096 -3.417 2.764 1.00 87.81 91 ILE A O 1
ATOM 711 N N . PRO A 1 92 ? -9.650 -3.424 0.581 1.00 87.06 92 PRO A N 1
ATOM 712 C CA . PRO A 1 92 ? -9.789 -4.875 0.516 1.00 87.06 92 PRO A CA 1
ATOM 713 C C . PRO A 1 92 ? -8.439 -5.561 0.774 1.00 87.06 92 PRO A C 1
ATOM 715 O O . PRO A 1 92 ? -7.390 -4.916 0.777 1.00 87.06 92 PRO A O 1
ATOM 718 N N . ALA A 1 93 ? -8.460 -6.881 0.971 1.00 88.31 93 ALA A N 1
ATOM 719 C CA . ALA A 1 93 ? -7.231 -7.657 1.105 1.00 88.31 93 ALA A CA 1
ATOM 720 C C . ALA A 1 93 ? -6.307 -7.396 -0.106 1.00 88.31 93 ALA A C 1
ATOM 722 O O . ALA A 1 93 ? -6.705 -7.705 -1.234 1.00 88.31 93 ALA A O 1
ATOM 723 N N . PRO A 1 94 ? -5.119 -6.799 0.102 1.00 88.75 94 PRO A N 1
ATOM 724 C CA . PRO A 1 94 ? -4.243 -6.397 -0.984 1.00 88.75 94 PRO A CA 1
ATOM 725 C C . PRO A 1 94 ? -3.646 -7.625 -1.666 1.00 88.75 94 PRO A C 1
ATOM 727 O O . PRO A 1 94 ? -3.343 -8.633 -1.030 1.00 88.75 94 PRO A O 1
ATOM 730 N N . GLY A 1 95 ? -3.467 -7.522 -2.976 1.00 88.31 95 GLY A N 1
ATOM 731 C CA . GLY A 1 95 ? -2.878 -8.529 -3.839 1.00 88.31 95 GLY A CA 1
ATOM 732 C C . GLY A 1 95 ? -1.497 -8.128 -4.353 1.00 88.31 95 GLY A C 1
ATOM 733 O O . GLY A 1 95 ? -1.117 -6.958 -4.421 1.00 88.31 95 GLY A O 1
ATOM 734 N N . TYR A 1 96 ? -0.721 -9.136 -4.747 1.00 86.81 96 TYR A N 1
ATOM 735 C CA . TYR A 1 96 ? 0.513 -8.918 -5.495 1.00 86.81 96 TYR A CA 1
ATOM 736 C C . TYR A 1 96 ? 0.211 -8.144 -6.788 1.00 86.81 96 TYR A C 1
ATOM 738 O O . TYR A 1 96 ? -0.737 -8.484 -7.494 1.00 86.81 96 TYR A O 1
ATOM 746 N N . ARG A 1 97 ? 1.054 -7.156 -7.121 1.00 88.94 97 ARG A N 1
ATOM 747 C CA . ARG A 1 97 ? 0.901 -6.200 -8.239 1.00 88.94 97 ARG A CA 1
ATOM 748 C C . ARG A 1 97 ? -0.180 -5.135 -8.099 1.00 88.94 97 ARG A C 1
ATOM 750 O O . ARG A 1 97 ? -0.279 -4.305 -9.002 1.00 88.94 97 ARG A O 1
ATOM 757 N N . ASP A 1 98 ? -0.919 -5.092 -6.996 1.00 92.50 98 ASP A N 1
ATOM 758 C CA . ASP A 1 98 ? -1.692 -3.892 -6.678 1.00 92.50 98 ASP A CA 1
ATOM 759 C C . ASP A 1 98 ? -0.768 -2.679 -6.602 1.00 92.50 98 ASP A C 1
ATOM 761 O O . ASP A 1 98 ? 0.446 -2.817 -6.410 1.00 92.50 98 ASP A O 1
ATOM 765 N N . THR A 1 99 ? -1.316 -1.480 -6.764 1.00 93.88 99 THR A N 1
ATOM 766 C CA . THR A 1 99 ? -0.499 -0.271 -6.772 1.00 93.88 99 THR A CA 1
ATOM 767 C C . THR A 1 99 ? -0.943 0.747 -5.741 1.00 93.88 99 THR A C 1
ATOM 769 O O . THR A 1 99 ? -2.118 0.864 -5.402 1.00 93.88 99 THR A O 1
ATOM 772 N N . PHE A 1 100 ? 0.033 1.505 -5.254 1.00 94.25 100 PHE A N 1
ATOM 773 C CA . PHE A 1 100 ? -0.169 2.733 -4.507 1.00 94.25 100 PHE A CA 1
ATOM 774 C C . PHE A 1 100 ? 0.383 3.893 -5.325 1.00 94.25 100 PHE A C 1
ATOM 776 O O . PHE A 1 100 ? 1.532 3.853 -5.765 1.00 94.25 100 PHE A O 1
ATOM 783 N N . THR A 1 101 ? -0.418 4.936 -5.512 1.00 94.69 101 THR A N 1
ATOM 784 C CA . THR A 1 101 ? 0.087 6.229 -5.974 1.00 94.69 101 THR A CA 1
ATOM 785 C C . THR A 1 101 ? 0.483 7.042 -4.751 1.00 94.69 101 THR A C 1
ATOM 787 O O . THR A 1 101 ? -0.378 7.394 -3.943 1.00 94.69 101 THR A O 1
ATOM 790 N N . ILE A 1 102 ? 1.780 7.307 -4.615 1.00 92.12 102 ILE A N 1
ATOM 791 C CA . ILE A 1 102 ? 2.393 8.022 -3.490 1.00 92.12 102 ILE A CA 1
ATOM 792 C C . ILE A 1 102 ? 3.165 9.195 -4.086 1.00 92.12 102 ILE A C 1
ATOM 794 O O . ILE A 1 102 ? 3.993 8.986 -4.971 1.00 92.12 102 ILE A O 1
ATOM 798 N N . ASP A 1 103 ? 2.849 10.424 -3.674 1.00 89.12 103 ASP A N 1
ATOM 799 C CA . ASP A 1 103 ? 3.461 11.651 -4.213 1.00 89.12 103 ASP A CA 1
ATOM 800 C C . ASP A 1 103 ? 3.408 11.754 -5.757 1.00 89.12 103 ASP A C 1
ATOM 802 O O . ASP A 1 103 ? 4.301 12.296 -6.404 1.00 89.12 103 ASP A O 1
ATOM 806 N N . GLY A 1 104 ? 2.344 11.214 -6.369 1.00 88.62 104 GLY A N 1
ATOM 807 C CA . GLY A 1 104 ? 2.143 11.192 -7.826 1.00 88.62 104 GLY A CA 1
ATOM 808 C C . GLY A 1 104 ? 2.896 10.084 -8.574 1.00 88.62 104 GLY A C 1
ATOM 809 O O . GLY A 1 104 ? 2.764 9.971 -9.791 1.00 88.62 104 GLY A O 1
ATOM 810 N N . GLU A 1 105 ? 3.650 9.246 -7.867 1.00 90.75 105 GLU A N 1
ATOM 811 C CA . GLU A 1 105 ? 4.427 8.139 -8.422 1.00 90.75 105 GLU A CA 1
ATOM 812 C C . GLU A 1 105 ? 3.747 6.798 -8.140 1.00 90.75 105 GLU A C 1
ATOM 814 O O . GLU A 1 105 ? 3.152 6.604 -7.081 1.00 90.75 105 GLU A O 1
ATOM 819 N N . VAL A 1 106 ? 3.851 5.850 -9.076 1.00 91.25 106 VAL A N 1
ATOM 820 C CA . VAL A 1 106 ? 3.230 4.524 -8.941 1.00 91.25 106 VAL A CA 1
ATOM 821 C C . VAL A 1 106 ? 4.209 3.533 -8.319 1.00 91.25 106 VAL A C 1
ATOM 823 O O . VAL A 1 106 ? 5.264 3.221 -8.881 1.00 91.25 106 VAL A O 1
ATOM 826 N N . TRP A 1 107 ? 3.804 2.979 -7.183 1.00 92.56 107 TRP A N 1
ATOM 827 C CA . TRP A 1 107 ? 4.510 1.953 -6.430 1.00 92.56 107 TRP A CA 1
ATOM 828 C C . TRP A 1 107 ? 3.730 0.650 -6.508 1.00 92.56 107 TRP A C 1
ATOM 830 O O . TRP A 1 107 ? 2.528 0.625 -6.277 1.00 92.56 107 TRP A O 1
ATOM 840 N N . THR A 1 108 ? 4.397 -0.444 -6.860 1.00 91.56 108 THR A N 1
ATOM 841 C CA . THR A 1 108 ? 3.754 -1.753 -7.037 1.00 91.56 108 THR A CA 1
ATOM 842 C C . THR A 1 108 ? 3.985 -2.627 -5.816 1.00 91.56 108 THR A C 1
ATOM 844 O O . THR A 1 108 ? 5.132 -2.793 -5.405 1.00 91.56 108 THR A O 1
ATOM 847 N N . VAL A 1 109 ? 2.927 -3.227 -5.274 1.00 89.69 109 VAL A N 1
ATOM 848 C CA . VAL A 1 109 ? 2.990 -4.212 -4.191 1.00 89.69 109 VAL A CA 1
ATOM 849 C C . VAL A 1 109 ? 3.748 -5.443 -4.680 1.00 89.69 109 VAL A C 1
ATOM 851 O O . VAL A 1 109 ? 3.363 -6.103 -5.648 1.00 89.69 109 VAL A O 1
ATOM 854 N N . THR A 1 110 ? 4.846 -5.740 -3.995 1.00 86.38 110 THR A N 1
ATOM 855 C CA . THR A 1 110 ? 5.747 -6.858 -4.295 1.00 86.38 110 THR A CA 1
ATOM 856 C C . THR A 1 110 ? 5.708 -7.952 -3.242 1.00 86.38 110 THR A C 1
ATOM 858 O O . THR A 1 110 ? 5.825 -9.113 -3.612 1.00 86.38 110 THR A O 1
ATOM 861 N N . ASP A 1 111 ? 5.463 -7.604 -1.978 1.00 84.75 111 ASP A N 1
ATOM 862 C CA . ASP A 1 111 ? 5.249 -8.564 -0.898 1.00 84.75 111 ASP A CA 1
ATOM 863 C C . ASP A 1 111 ? 4.167 -8.052 0.055 1.00 84.75 111 ASP A C 1
ATOM 865 O O . ASP A 1 111 ? 4.066 -6.851 0.323 1.00 84.75 111 ASP A O 1
ATOM 869 N N . ILE A 1 112 ? 3.376 -8.985 0.581 1.00 83.19 112 ILE A N 1
ATOM 870 C CA . ILE A 1 112 ? 2.343 -8.743 1.589 1.00 83.19 112 ILE A CA 1
ATOM 871 C C . ILE A 1 112 ? 2.720 -9.561 2.816 1.00 83.19 112 ILE A C 1
ATOM 873 O O . ILE A 1 112 ? 2.941 -10.769 2.713 1.00 83.19 112 ILE A O 1
ATOM 877 N N . TRP A 1 113 ? 2.809 -8.919 3.977 1.00 75.94 113 TRP A N 1
ATOM 878 C CA . TRP A 1 113 ? 3.082 -9.614 5.232 1.00 75.94 113 TRP A CA 1
ATOM 879 C C . TRP A 1 113 ? 1.781 -9.806 6.005 1.00 75.94 113 TRP A C 1
ATOM 881 O O . TRP A 1 113 ? 1.372 -8.958 6.797 1.00 75.94 113 TRP A O 1
ATOM 891 N N . GLU A 1 114 ? 1.135 -10.941 5.756 1.00 63.53 114 GLU A N 1
ATOM 892 C CA . GLU A 1 114 ? -0.009 -11.440 6.512 1.00 63.53 114 GLU A CA 1
ATOM 893 C C . GLU A 1 114 ? 0.355 -12.822 7.060 1.00 63.53 114 GLU A C 1
ATOM 895 O O . GLU A 1 114 ? 0.934 -13.638 6.339 1.00 63.53 114 GLU A O 1
ATOM 900 N N . ARG A 1 115 ? 0.096 -13.062 8.347 1.00 48.41 115 ARG A N 1
ATOM 901 C CA . ARG A 1 115 ? 0.238 -14.388 8.950 1.00 48.41 115 ARG A CA 1
ATOM 902 C C . ARG A 1 115 ? -1.135 -14.986 9.191 1.00 48.41 115 ARG A C 1
ATOM 904 O O . ARG A 1 115 ? -2.000 -14.233 9.687 1.00 48.41 115 ARG A O 1
#

InterPro domains:
  IPR008018 Bacteriophage tail attachment protein FII [PF05354] (10-112)

Sequence (115 aa):
MTTFKEQMQLDLDVFFDTSEFATSVVYTPASGGDAVTVPAIVDYGATGRMDEGKESDGYVWRLMCAKGVRPDFDRGRVRETALVKVRKDQIPAPGYRDTFTIDGEVWTVTDIWER

Organism: NCBI:txid1286635

Radius of gyration: 15.9 Å; chains: 1; bounding box: 46×28×47 Å

Foldseek 3Di:
DDDPVRVVVVVVCVVPVCLVQWDFKWWAAPVHDDIFTFTKRKAKPCDDPVPPDLDDDPFKKWFKWWFPPDPDDCPDDDTTIITIIGTPVRDPDHDFQIWMQGPNGTIGGHDIRDD